Protein AF-X0YR11-F1 (afdb_monomer_lite)

Structure (mmCIF, N/CA/C/O backbone):
data_AF-X0YR11-F1
#
_entry.id   AF-X0YR11-F1
#
loop_
_atom_site.group_PDB
_atom_site.id
_atom_site.type_symbol
_atom_site.label_atom_id
_atom_site.label_alt_id
_atom_site.label_comp_id
_atom_site.label_asym_id
_atom_site.label_entity_id
_atom_site.label_seq_id
_atom_site.pdbx_PDB_ins_code
_atom_site.Cartn_x
_atom_site.Cartn_y
_atom_site.Cartn_z
_atom_site.occupancy
_atom_site.B_iso_or_equiv
_atom_site.auth_seq_id
_atom_site.auth_comp_id
_atom_site.auth_asym_id
_atom_site.auth_atom_id
_atom_site.pdbx_PDB_model_num
ATOM 1 N N . ARG A 1 1 ? 49.568 -11.489 35.830 1.00 54.41 1 ARG A N 1
ATOM 2 C CA . ARG A 1 1 ? 48.551 -11.353 34.759 1.00 54.41 1 ARG A CA 1
ATOM 3 C C . ARG A 1 1 ? 47.377 -10.616 35.381 1.00 54.41 1 ARG A C 1
ATOM 5 O O . ARG A 1 1 ? 46.692 -11.216 36.194 1.00 54.41 1 ARG A O 1
ATOM 12 N N . ILE A 1 2 ? 47.255 -9.311 35.127 1.00 59.12 2 ILE A N 1
ATOM 13 C CA . ILE A 1 2 ? 46.110 -8.518 35.589 1.00 59.12 2 ILE A CA 1
ATOM 14 C C . ILE A 1 2 ? 44.882 -9.031 34.831 1.00 59.12 2 ILE A C 1
ATOM 16 O O . ILE A 1 2 ? 44.921 -9.149 33.609 1.00 59.12 2 ILE A O 1
ATOM 20 N N . VAL A 1 3 ? 43.849 -9.429 35.569 1.00 57.81 3 VAL A N 1
ATOM 21 C CA . VAL A 1 3 ? 42.540 -9.786 35.021 1.00 57.81 3 VAL A CA 1
ATOM 22 C C . VAL A 1 3 ? 41.839 -8.467 34.702 1.00 57.81 3 VAL A C 1
ATOM 24 O O . VAL A 1 3 ? 41.509 -7.710 35.610 1.00 57.81 3 VAL A O 1
ATOM 27 N N . ASP A 1 4 ? 41.687 -8.163 33.414 1.00 57.56 4 ASP A N 1
ATOM 28 C CA . ASP A 1 4 ? 40.857 -7.064 32.910 1.00 57.56 4 ASP A CA 1
ATOM 29 C C . ASP A 1 4 ? 39.379 -7.370 33.230 1.00 57.56 4 ASP A C 1
ATOM 31 O O . ASP A 1 4 ? 38.644 -7.930 32.414 1.00 57.56 4 ASP A O 1
ATOM 35 N N . ASP A 1 5 ? 38.936 -7.016 34.436 1.00 61.91 5 ASP A N 1
ATOM 36 C CA . ASP A 1 5 ? 37.522 -7.001 34.821 1.00 61.91 5 ASP A CA 1
ATOM 37 C C . ASP A 1 5 ? 36.872 -5.739 34.227 1.00 61.91 5 ASP A C 1
ATOM 39 O O . ASP A 1 5 ? 36.746 -4.689 34.859 1.00 61.91 5 ASP A O 1
ATOM 43 N N . ARG A 1 6 ? 36.570 -5.790 32.924 1.00 60.88 6 ARG A N 1
ATOM 44 C CA . ARG A 1 6 ? 35.884 -4.708 32.207 1.00 60.88 6 ARG A CA 1
ATOM 45 C C . ARG A 1 6 ? 34.374 -4.926 32.335 1.00 60.88 6 ARG A C 1
ATOM 47 O O . ARG A 1 6 ? 33.864 -5.833 31.673 1.00 60.88 6 ARG A O 1
ATOM 54 N N . PRO A 1 7 ? 33.628 -4.118 33.113 1.00 63.22 7 PRO A N 1
ATOM 55 C CA . PRO A 1 7 ? 32.196 -4.327 33.265 1.00 63.22 7 PRO A CA 1
ATOM 56 C C . PRO A 1 7 ? 31.483 -4.117 31.926 1.00 63.22 7 PRO A C 1
ATOM 58 O O . PRO A 1 7 ? 31.387 -3.012 31.386 1.00 63.22 7 PRO A O 1
ATOM 61 N N . ALA A 1 8 ? 30.974 -5.216 31.378 1.00 63.72 8 ALA A N 1
ATOM 62 C CA . ALA A 1 8 ? 30.055 -5.217 30.259 1.00 63.72 8 ALA A CA 1
ATOM 63 C C . ALA A 1 8 ? 28.660 -4.846 30.772 1.00 63.72 8 ALA A C 1
ATOM 65 O O . ALA A 1 8 ? 27.941 -5.707 31.268 1.00 63.72 8 ALA A O 1
ATOM 66 N N . GLY A 1 9 ? 28.233 -3.587 30.649 1.00 61.03 9 GLY A N 1
ATOM 67 C CA . GLY A 1 9 ? 26.835 -3.297 30.971 1.00 61.03 9 GLY A CA 1
ATOM 68 C C . GLY A 1 9 ? 26.448 -1.842 31.122 1.00 61.03 9 GLY A C 1
ATOM 69 O O . GLY A 1 9 ? 26.299 -1.374 32.238 1.00 61.03 9 GLY A O 1
ATOM 70 N N . ALA A 1 10 ? 26.172 -1.174 30.002 1.00 57.94 10 ALA A N 1
ATOM 71 C CA . ALA A 1 10 ? 25.133 -0.143 29.920 1.00 57.94 10 ALA A CA 1
ATOM 72 C C . ALA A 1 10 ? 24.848 0.187 28.445 1.00 57.94 10 ALA A C 1
ATOM 74 O O . ALA A 1 10 ? 25.193 1.251 27.941 1.00 57.94 10 ALA A O 1
ATOM 75 N N . ARG A 1 11 ? 24.232 -0.742 27.701 1.00 64.44 11 ARG A N 1
ATOM 76 C CA . ARG A 1 11 ? 23.543 -0.354 26.460 1.00 64.44 11 ARG A CA 1
ATOM 77 C C . ARG A 1 11 ? 22.227 0.278 26.886 1.00 64.44 11 ARG A C 1
ATOM 79 O O . ARG A 1 11 ? 21.268 -0.445 27.132 1.00 64.44 11 ARG A O 1
ATOM 86 N N . GLU A 1 12 ? 22.213 1.599 27.019 1.00 67.56 12 GLU A N 1
ATOM 87 C CA . GLU A 1 12 ? 20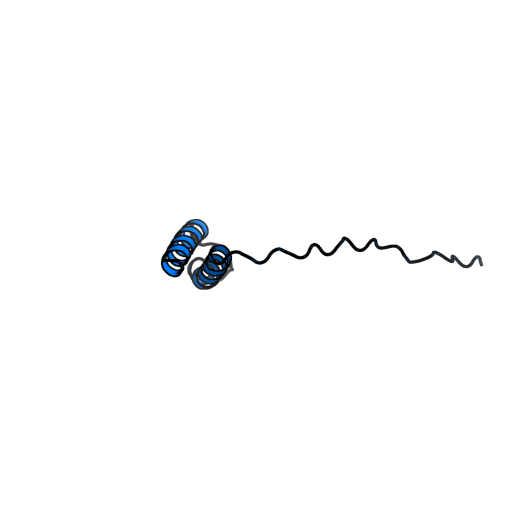.999 2.388 27.236 1.00 67.56 12 GLU A CA 1
ATOM 88 C C . GLU A 1 12 ? 19.925 1.952 26.229 1.00 67.56 12 GLU A C 1
ATOM 90 O O . GLU A 1 12 ? 20.002 2.207 25.021 1.00 67.56 12 GLU A O 1
ATOM 95 N N . SER A 1 13 ? 18.933 1.210 26.712 1.00 68.81 13 SER A N 1
ATOM 96 C CA . SER A 1 13 ? 17.804 0.779 25.908 1.00 68.81 13 SER A CA 1
ATOM 97 C C . SER A 1 13 ? 16.940 2.007 25.641 1.00 68.81 13 SER A C 1
ATOM 99 O O . SER A 1 13 ? 16.272 2.536 26.526 1.00 68.81 13 SER A O 1
ATOM 101 N N . LYS A 1 14 ? 16.984 2.504 24.398 1.00 77.94 14 LYS A N 1
ATOM 102 C CA . LYS A 1 14 ? 16.144 3.628 23.963 1.00 77.94 14 LYS A CA 1
ATOM 103 C C . LYS A 1 14 ? 14.685 3.349 24.357 1.00 77.94 14 LYS A C 1
ATOM 105 O O . LYS A 1 14 ? 14.212 2.236 24.104 1.00 77.94 14 LYS A O 1
ATOM 110 N N . PRO A 1 15 ? 13.955 4.325 24.927 1.00 74.56 15 PRO A N 1
ATOM 111 C CA . PRO A 1 15 ? 12.583 4.102 25.358 1.00 74.56 15 PRO A CA 1
ATOM 112 C C . PRO A 1 15 ? 11.732 3.623 24.178 1.00 74.56 15 PRO A C 1
ATOM 114 O O . PRO A 1 15 ? 11.723 4.231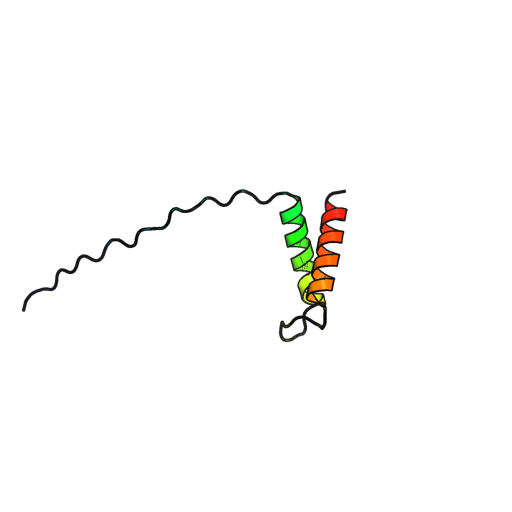 23.103 1.00 74.56 15 PRO A O 1
ATOM 117 N N . ILE A 1 16 ? 11.011 2.515 24.375 1.00 75.50 16 ILE A N 1
ATOM 118 C CA . ILE A 1 16 ? 10.072 1.975 23.389 1.00 75.50 16 ILE A CA 1
ATOM 119 C C . ILE A 1 16 ? 8.891 2.941 23.303 1.00 75.50 16 ILE A C 1
ATOM 121 O O . ILE A 1 16 ? 7.927 2.876 24.067 1.00 75.50 16 ILE A O 1
ATOM 125 N N . VAL A 1 17 ? 8.970 3.876 22.359 1.00 77.81 17 VAL A N 1
ATOM 126 C CA . VAL A 1 17 ? 7.863 4.777 22.048 1.00 77.81 17 VAL A CA 1
ATOM 127 C C . VAL A 1 17 ? 6.735 3.937 21.451 1.00 77.81 17 VAL A C 1
ATOM 129 O O . VAL A 1 17 ? 6.806 3.500 20.297 1.00 77.81 17 VAL A O 1
ATOM 132 N N . LYS A 1 18 ? 5.679 3.700 22.240 1.00 75.62 18 LYS A N 1
ATOM 133 C CA . LYS A 1 18 ? 4.455 3.034 21.774 1.00 75.62 18 LYS A CA 1
ATOM 134 C C . LYS A 1 18 ? 3.908 3.818 20.577 1.00 7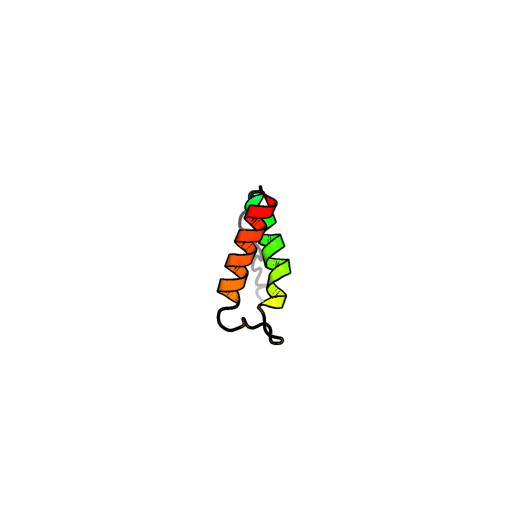5.62 18 LYS A C 1
ATOM 136 O O . LYS A 1 18 ? 3.447 4.952 20.709 1.00 75.62 18 LYS A O 1
ATOM 141 N N . ARG A 1 19 ? 3.995 3.235 19.376 1.00 75.88 19 ARG A N 1
ATOM 142 C CA . ARG A 1 19 ? 3.546 3.894 18.141 1.00 75.88 19 ARG A CA 1
ATOM 143 C C . ARG A 1 19 ? 2.029 4.068 18.205 1.00 75.88 19 ARG A C 1
ATOM 145 O O . ARG A 1 19 ? 1.304 3.085 18.335 1.00 75.88 19 ARG A O 1
ATOM 152 N N . LYS A 1 20 ? 1.547 5.310 18.090 1.00 74.31 20 LYS A N 1
ATOM 153 C CA . LYS A 1 20 ? 0.105 5.605 18.024 1.00 74.31 20 LYS A CA 1
ATOM 154 C C . LYS A 1 20 ? -0.554 4.788 16.906 1.00 74.31 20 LYS A C 1
ATOM 156 O O . LYS A 1 20 ? -0.009 4.675 15.803 1.00 74.31 20 LYS A O 1
ATOM 161 N N . SER A 1 21 ? -1.735 4.239 17.199 1.00 75.25 21 SER A N 1
ATOM 162 C CA . SER A 1 21 ? -2.533 3.473 16.236 1.00 75.25 21 SER A CA 1
ATOM 163 C C . SER A 1 21 ? -2.771 4.296 14.967 1.00 75.25 21 SER A C 1
ATOM 165 O O . SER A 1 21 ? -3.107 5.481 15.022 1.00 75.25 21 SER A O 1
ATOM 167 N N . LYS A 1 22 ? -2.563 3.683 13.797 1.00 80.94 22 LYS A N 1
ATOM 168 C CA . LYS A 1 22 ? -2.784 4.353 12.509 1.00 80.94 22 LYS A CA 1
ATOM 169 C C . LYS A 1 22 ? -4.277 4.661 12.332 1.00 80.94 22 LYS A C 1
ATOM 171 O O . LYS A 1 22 ? -5.113 3.776 12.507 1.00 80.94 22 LYS A O 1
ATOM 176 N N . SER A 1 23 ? -4.586 5.889 11.906 1.00 88.00 23 SER A N 1
ATOM 177 C CA . SER A 1 23 ? -5.931 6.291 11.462 1.00 88.00 23 SER A CA 1
ATOM 178 C C . SER A 1 23 ? -6.479 5.341 10.384 1.00 88.00 23 SER A C 1
ATOM 180 O O . SER A 1 23 ? -5.705 4.771 9.606 1.00 88.00 23 SER A O 1
ATOM 182 N N . LYS A 1 24 ? -7.813 5.205 10.320 1.00 88.44 24 LYS A N 1
ATOM 183 C CA . LYS A 1 24 ? -8.535 4.377 9.339 1.00 88.44 24 LYS A CA 1
ATOM 184 C C . LYS A 1 24 ? -8.056 4.647 7.900 1.00 88.44 24 LYS A C 1
ATOM 186 O O . LYS A 1 24 ? -7.734 3.699 7.191 1.00 88.44 24 LYS A O 1
ATOM 191 N N . TYR A 1 25 ? -7.851 5.915 7.522 1.00 91.25 25 TYR A N 1
ATOM 192 C CA . TYR A 1 25 ? -7.349 6.292 6.190 1.00 91.25 25 TYR A CA 1
ATOM 193 C C . TYR A 1 25 ? -5.952 5.743 5.907 1.00 91.25 25 TYR A C 1
ATOM 195 O O . TYR A 1 25 ? -5.693 5.175 4.851 1.00 91.25 25 TYR A O 1
ATOM 203 N N . LYS A 1 26 ? -5.038 5.860 6.878 1.00 91.06 26 LYS A N 1
ATOM 204 C CA . LYS A 1 26 ? -3.658 5.373 6.731 1.00 91.06 26 LYS A CA 1
ATOM 205 C C . LYS A 1 26 ? -3.620 3.850 6.586 1.00 91.06 26 LYS A C 1
ATOM 207 O O . LYS A 1 26 ? -2.766 3.334 5.867 1.00 91.06 26 LYS A O 1
ATOM 212 N N . LYS A 1 27 ? -4.535 3.138 7.254 1.00 91.75 27 LYS A N 1
ATOM 213 C CA . LYS A 1 27 ? -4.703 1.685 7.102 1.00 91.75 27 LYS A CA 1
ATOM 214 C C . LYS A 1 27 ? -5.231 1.336 5.706 1.00 91.75 27 LYS A C 1
ATOM 216 O O . LYS A 1 27 ? -4.607 0.520 5.033 1.00 91.75 27 LYS A O 1
ATOM 221 N N . ALA A 1 28 ? -6.297 2.002 5.254 1.00 91.88 28 ALA A N 1
ATOM 222 C CA . ALA A 1 28 ? -6.875 1.804 3.922 1.00 91.88 28 ALA A CA 1
ATOM 223 C C . ALA A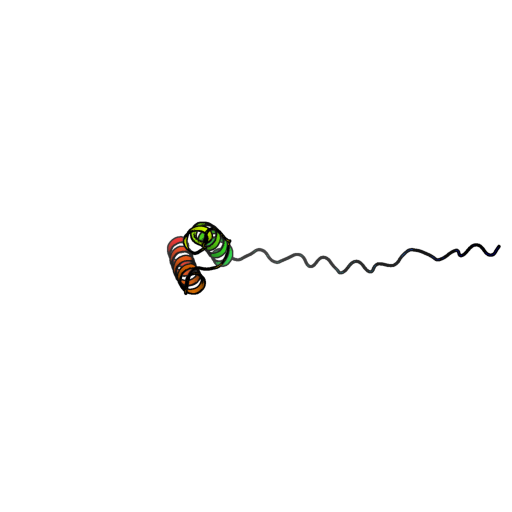 1 28 ? -5.857 2.093 2.804 1.00 91.88 28 ALA A C 1
ATOM 225 O O . ALA A 1 28 ? -5.636 1.250 1.939 1.00 91.88 28 ALA A O 1
ATOM 226 N N . TYR A 1 29 ? -5.148 3.223 2.886 1.00 94.75 29 TYR A N 1
ATOM 227 C CA . TYR A 1 29 ? -4.079 3.580 1.953 1.00 94.75 29 TYR A CA 1
ATOM 228 C C . TYR A 1 29 ? -2.954 2.544 1.926 1.00 94.75 29 TYR A C 1
ATOM 230 O O . TYR A 1 29 ? -2.558 2.103 0.852 1.00 94.75 29 TYR A O 1
ATOM 238 N N . SER A 1 30 ? -2.445 2.130 3.093 1.00 93.38 30 SER A N 1
ATOM 239 C CA . SER A 1 30 ? -1.361 1.142 3.160 1.00 93.38 30 SER A CA 1
ATOM 240 C C . SER A 1 30 ? -1.773 -0.187 2.529 1.00 93.38 30 SER A C 1
ATOM 242 O O . SER A 1 30 ? -0.953 -0.803 1.853 1.00 93.38 30 SER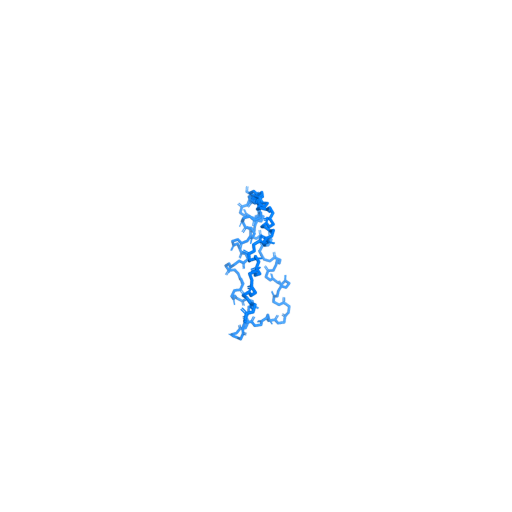 A O 1
ATOM 244 N N . LYS A 1 31 ? -3.028 -0.611 2.731 1.00 94.31 31 LYS A N 1
ATOM 245 C CA . LYS A 1 31 ? -3.583 -1.825 2.124 1.00 94.31 31 LYS A CA 1
ATOM 246 C C . LYS A 1 31 ? -3.688 -1.676 0.604 1.00 94.31 31 LYS A C 1
ATOM 248 O O . LYS A 1 31 ? -3.117 -2.483 -0.119 1.00 94.31 31 LYS A O 1
ATOM 253 N N . ALA A 1 32 ? -4.323 -0.605 0.127 1.00 94.81 32 ALA A N 1
ATOM 254 C CA . ALA A 1 32 ? -4.480 -0.339 -1.302 1.00 94.81 32 ALA A CA 1
ATOM 255 C C . ALA A 1 32 ? -3.126 -0.234 -2.020 1.00 94.81 32 ALA A C 1
ATOM 257 O O . ALA A 1 32 ? -2.922 -0.836 -3.070 1.00 94.81 32 ALA A O 1
ATOM 258 N N . PHE A 1 33 ? -2.162 0.479 -1.435 1.00 95.38 33 PHE A N 1
ATOM 259 C CA . PHE A 1 33 ? -0.836 0.631 -2.023 1.00 95.38 33 PHE A CA 1
ATOM 260 C C . PHE A 1 33 ? -0.095 -0.706 -2.139 1.00 95.38 33 PHE A C 1
ATOM 262 O O . PHE A 1 33 ? 0.547 -0.945 -3.156 1.00 95.38 33 PHE A O 1
ATOM 269 N N . GLN A 1 34 ? -0.197 -1.591 -1.141 1.00 94.81 34 GLN A N 1
ATOM 270 C CA . GLN A 1 34 ? 0.423 -2.921 -1.197 1.00 94.81 34 GLN A CA 1
ATOM 271 C C . GLN A 1 34 ? -0.187 -3.800 -2.290 1.00 94.81 34 GLN A C 1
ATOM 273 O O . GLN A 1 34 ? 0.564 -4.465 -2.997 1.00 94.81 34 GLN A O 1
ATOM 278 N N . SER A 1 35 ? -1.509 -3.750 -2.470 1.00 94.19 35 SER A N 1
ATOM 279 C CA . SER A 1 35 ? -2.197 -4.483 -3.538 1.00 94.19 35 SER A CA 1
ATOM 280 C C . SER A 1 35 ? -1.803 -3.994 -4.932 1.00 94.19 35 SER A C 1
ATOM 282 O O . SER A 1 35 ? -1.641 -4.793 -5.841 1.00 94.19 35 SER A O 1
ATOM 284 N N . ILE A 1 36 ? -1.617 -2.682 -5.093 1.00 94.44 36 ILE A N 1
ATOM 285 C CA . ILE A 1 36 ? -1.350 -2.042 -6.386 1.00 94.44 36 ILE A CA 1
ATOM 286 C C . ILE A 1 36 ? 0.146 -2.045 -6.753 1.00 94.44 36 ILE A C 1
ATOM 288 O O . ILE A 1 36 ? 0.518 -2.002 -7.925 1.00 94.44 36 ILE A O 1
ATOM 292 N N . LYS A 1 37 ? 1.031 -2.048 -5.751 1.00 93.50 37 LYS A N 1
ATOM 293 C CA . LYS A 1 37 ? 2.490 -2.001 -5.916 1.00 93.50 37 LYS A CA 1
ATOM 294 C C . LYS A 1 37 ? 3.033 -2.964 -6.992 1.00 93.50 37 LYS A C 1
ATOM 296 O O . LYS A 1 37 ? 3.779 -2.464 -7.836 1.00 93.50 37 LYS A O 1
ATOM 301 N N . PRO A 1 38 ? 2.714 -4.276 -7.003 1.00 93.50 38 PRO A N 1
ATOM 302 C CA . PRO A 1 38 ? 3.294 -5.207 -7.977 1.00 93.50 38 PRO A CA 1
ATOM 303 C C . PRO A 1 38 ? 3.001 -4.825 -9.437 1.00 93.50 38 PRO A C 1
ATOM 305 O O . PRO A 1 38 ? 3.882 -4.969 -10.280 1.00 93.50 38 PRO A O 1
ATOM 308 N N . ASP A 1 39 ? 1.845 -4.226 -9.733 1.00 92.94 39 ASP A N 1
ATOM 309 C CA . ASP A 1 39 ? 1.456 -3.849 -11.102 1.00 92.94 39 ASP A CA 1
ATOM 310 C C . ASP A 1 39 ? 2.346 -2.749 -11.702 1.00 92.94 39 ASP A C 1
ATOM 312 O O . ASP A 1 39 ? 2.580 -2.679 -12.917 1.00 92.94 39 ASP A O 1
ATOM 316 N N . TYR A 1 40 ? 2.847 -1.854 -10.848 1.00 94.25 40 TYR A N 1
ATOM 317 C CA . TYR A 1 40 ? 3.651 -0.695 -11.247 1.00 94.25 40 TYR A CA 1
ATOM 318 C C . TYR A 1 40 ? 5.159 -0.926 -11.117 1.00 94.25 40 TYR A C 1
ATOM 320 O O . TYR A 1 40 ? 5.951 -0.054 -11.505 1.00 94.25 40 TYR A O 1
ATOM 328 N N . LEU A 1 41 ? 5.554 -2.089 -10.606 1.00 95.56 41 LEU A N 1
ATOM 329 C CA . LEU A 1 41 ? 6.935 -2.539 -10.569 1.00 95.56 41 LEU A CA 1
ATOM 330 C C . LEU A 1 41 ? 7.274 -3.340 -11.827 1.00 95.56 41 LEU A C 1
ATOM 332 O O . LEU A 1 41 ? 6.419 -3.911 -12.502 1.00 95.56 41 LEU A O 1
ATOM 336 N N . LYS A 1 42 ? 8.551 -3.325 -12.179 1.00 94.81 42 LYS A N 1
ATOM 337 C CA . LYS A 1 42 ? 9.159 -4.242 -13.140 1.00 94.81 42 LYS A CA 1
ATOM 338 C C . LYS A 1 42 ? 9.486 -5.564 -12.431 1.00 94.81 42 LYS A C 1
ATOM 340 O O . LYS A 1 42 ? 9.549 -5.606 -11.204 1.00 94.81 42 LYS A O 1
ATOM 345 N N . ALA A 1 43 ? 9.793 -6.608 -13.200 1.00 90.12 43 ALA A N 1
ATOM 346 C CA . ALA A 1 43 ? 10.227 -7.900 -12.656 1.00 90.12 43 ALA A CA 1
ATOM 347 C C . ALA A 1 43 ? 11.481 -7.793 -11.762 1.00 90.12 43 ALA A C 1
ATOM 349 O O . ALA A 1 43 ? 11.622 -8.538 -10.803 1.00 90.12 43 ALA A O 1
ATOM 350 N N . ASN A 1 44 ? 12.352 -6.809 -12.018 1.00 92.12 44 ASN A N 1
ATOM 351 C CA . ASN A 1 44 ? 13.545 -6.533 -11.210 1.00 92.12 44 ASN A CA 1
ATOM 352 C C . ASN A 1 44 ? 13.270 -5.715 -9.926 1.00 92.12 44 ASN A C 1
ATOM 354 O O . ASN A 1 44 ? 14.210 -5.266 -9.276 1.00 92.12 44 ASN A O 1
ATOM 358 N N . GLY A 1 45 ? 12.005 -5.439 -9.587 1.00 90.50 45 GLY A N 1
ATOM 359 C CA . GLY A 1 45 ? 11.631 -4.670 -8.395 1.00 90.50 45 GLY A CA 1
ATOM 360 C C . GLY A 1 45 ? 11.844 -3.155 -8.502 1.00 90.50 45 GLY A C 1
ATOM 361 O O . GLY A 1 45 ? 11.565 -2.432 -7.545 1.00 90.50 45 GLY A O 1
ATOM 362 N N . GLN A 1 46 ? 12.289 -2.642 -9.654 1.00 94.50 46 GLN A N 1
ATOM 363 C CA . GLN A 1 46 ? 12.335 -1.202 -9.912 1.00 94.50 46 GLN A CA 1
ATOM 364 C C . GLN A 1 46 ? 10.969 -0.685 -10.365 1.00 94.50 46 GLN A C 1
ATOM 366 O O . GLN A 1 46 ? 10.177 -1.394 -10.985 1.00 94.50 46 GLN A O 1
ATOM 371 N N . TRP A 1 47 ? 10.698 0.596 -10.128 1.00 95.00 47 TRP A N 1
ATOM 372 C CA . TRP A 1 47 ? 9.488 1.233 -10.641 1.00 95.00 47 TRP A CA 1
ATOM 373 C C . TRP A 1 47 ? 9.518 1.343 -12.171 1.00 95.00 47 TRP A C 1
ATOM 375 O O . TRP A 1 47 ? 10.536 1.686 -12.780 1.00 95.00 47 TRP A O 1
ATOM 385 N N . LYS A 1 48 ? 8.370 1.103 -12.813 1.00 94.62 48 LYS A N 1
ATOM 386 C CA . LYS A 1 48 ? 8.152 1.488 -14.217 1.00 94.62 48 LYS A CA 1
ATOM 387 C C . LYS A 1 48 ? 8.287 3.014 -14.365 1.00 94.62 48 LYS A C 1
ATOM 389 O O . LYS A 1 48 ? 8.166 3.747 -13.380 1.00 94.62 48 LYS A O 1
ATOM 394 N N . LYS A 1 49 ? 8.501 3.528 -15.584 1.00 95.25 49 LYS A N 1
ATOM 395 C CA . LYS A 1 49 ? 8.576 4.983 -15.839 1.00 95.25 49 LYS A CA 1
ATOM 396 C C . LYS A 1 49 ? 7.289 5.660 -15.349 1.00 95.25 49 LYS A C 1
ATOM 398 O O . LYS A 1 49 ? 6.200 5.350 -15.823 1.00 95.25 49 LYS A O 1
ATOM 403 N N . GLY A 1 50 ? 7.404 6.531 -14.344 1.00 94.69 50 GLY A N 1
ATOM 404 C CA . GLY A 1 50 ? 6.249 7.160 -13.686 1.00 94.69 50 GLY A CA 1
ATOM 405 C C . GLY A 1 50 ? 5.340 6.199 -12.899 1.00 94.69 50 GLY A C 1
ATOM 406 O O . GLY A 1 50 ? 4.256 6.599 -12.474 1.00 94.69 50 GLY A O 1
ATOM 407 N N . GLY A 1 51 ? 5.762 4.949 -12.689 1.00 93.81 51 GLY A N 1
ATOM 408 C CA . GLY A 1 51 ? 4.992 3.900 -12.022 1.00 93.81 51 GLY A CA 1
ATOM 409 C C . GLY A 1 51 ? 4.659 4.259 -10.579 1.00 93.81 51 GLY A C 1
ATOM 410 O O . GLY A 1 51 ? 3.505 4.152 -10.185 1.00 93.81 51 GLY A O 1
ATOM 411 N N . PHE A 1 52 ? 5.625 4.803 -9.832 1.00 94.88 52 PHE A N 1
ATOM 412 C CA . PHE A 1 52 ? 5.398 5.249 -8.455 1.00 94.88 52 PHE A CA 1
ATOM 413 C C . PHE A 1 52 ? 4.311 6.331 -8.364 1.00 94.88 52 PHE A C 1
ATOM 415 O O . PHE A 1 52 ? 3.356 6.192 -7.604 1.00 94.88 52 PHE A O 1
ATOM 422 N N . LYS A 1 53 ? 4.393 7.376 -9.203 1.00 96.00 53 LYS A N 1
A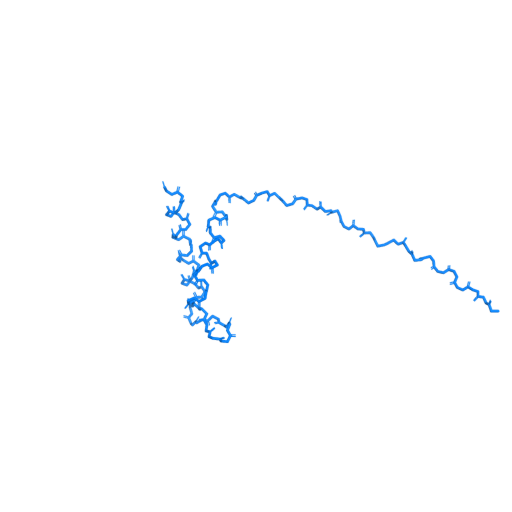TOM 423 C CA . LYS A 1 53 ? 3.399 8.465 -9.239 1.00 96.00 53 LYS A CA 1
ATOM 424 C C . LYS A 1 53 ? 1.994 7.935 -9.549 1.00 96.00 53 LYS A C 1
ATOM 426 O O . LYS A 1 53 ? 1.024 8.344 -8.912 1.00 96.00 53 LYS A O 1
ATOM 431 N N . ARG A 1 54 ? 1.883 7.011 -10.511 1.00 95.81 54 ARG A N 1
ATOM 432 C CA . ARG A 1 54 ? 0.612 6.365 -10.877 1.00 95.81 54 ARG A CA 1
ATOM 433 C C . ARG A 1 54 ? 0.076 5.478 -9.745 1.00 95.81 54 ARG A C 1
ATOM 435 O O . ARG A 1 54 ? -1.107 5.581 -9.425 1.00 95.81 54 ARG A O 1
ATOM 442 N N . ALA A 1 55 ? 0.938 4.695 -9.098 1.00 95.94 55 ALA A N 1
ATOM 443 C CA . ALA A 1 55 ? 0.582 3.844 -7.964 1.00 95.94 55 ALA A CA 1
ATOM 444 C C . ALA A 1 55 ? 0.054 4.661 -6.775 1.00 95.94 55 ALA A C 1
ATOM 446 O O . ALA A 1 55 ? -1.002 4.342 -6.235 1.00 95.94 55 ALA A O 1
ATOM 447 N N . VAL A 1 56 ? 0.732 5.757 -6.414 1.00 95.62 56 VAL A N 1
ATOM 448 C CA . VAL A 1 56 ? 0.310 6.656 -5.325 1.00 95.62 56 VAL A CA 1
ATOM 449 C C . VAL A 1 56 ? -1.055 7.280 -5.620 1.00 95.62 56 VAL A C 1
ATOM 451 O O . VAL A 1 56 ? -1.945 7.240 -4.769 1.00 95.62 56 VAL A O 1
ATOM 454 N N . LYS A 1 57 ? -1.262 7.806 -6.837 1.00 96.25 57 LYS A N 1
ATOM 455 C CA . LYS A 1 57 ? -2.553 8.393 -7.235 1.00 96.25 57 LYS A CA 1
ATOM 456 C C . LYS A 1 57 ? -3.686 7.367 -7.131 1.00 96.25 57 LYS A C 1
ATOM 458 O O . LYS A 1 57 ? -4.737 7.677 -6.573 1.00 96.25 57 LYS A O 1
ATOM 463 N N . LYS A 1 58 ? -3.459 6.143 -7.620 1.00 95.38 58 LYS A N 1
ATOM 464 C CA . LYS A 1 58 ? -4.450 5.060 -7.582 1.00 95.38 58 LYS A CA 1
ATOM 465 C C . LYS A 1 58 ? -4.727 4.583 -6.151 1.00 95.38 58 LYS A C 1
ATOM 467 O O . LYS A 1 58 ? -5.884 4.396 -5.792 1.00 95.38 58 LYS A O 1
ATOM 472 N N . ALA A 1 59 ? -3.699 4.474 -5.310 1.00 96.12 59 ALA A N 1
ATOM 473 C CA . ALA A 1 59 ? -3.849 4.108 -3.903 1.00 96.12 59 ALA A CA 1
ATOM 474 C C . ALA A 1 59 ? -4.649 5.151 -3.110 1.00 96.12 59 ALA A C 1
ATOM 476 O O . ALA A 1 59 ? -5.499 4.783 -2.304 1.00 96.12 59 ALA A O 1
ATOM 477 N N . HIS A 1 60 ? -4.428 6.447 -3.356 1.00 95.12 60 HIS A N 1
ATOM 478 C CA . HIS A 1 60 ? -5.230 7.504 -2.739 1.00 95.12 60 HIS A CA 1
ATOM 479 C C . HIS A 1 60 ? -6.685 7.492 -3.203 1.00 95.12 60 HIS A C 1
ATOM 481 O O . HIS A 1 60 ? -7.569 7.685 -2.374 1.00 95.12 60 HIS A O 1
ATOM 487 N N . ALA A 1 61 ? -6.941 7.252 -4.492 1.00 94.19 61 ALA A N 1
ATOM 488 C CA . ALA A 1 61 ? -8.302 7.104 -5.002 1.00 94.19 61 ALA A CA 1
ATOM 489 C C . ALA A 1 61 ? -9.020 5.931 -4.317 1.00 94.19 61 ALA A C 1
ATOM 491 O O . ALA A 1 61 ? -10.061 6.141 -3.709 1.00 94.19 61 ALA A O 1
ATOM 492 N N . MET A 1 62 ? -8.412 4.738 -4.290 1.00 92.31 62 MET A N 1
ATOM 493 C CA . MET A 1 62 ? -8.995 3.580 -3.599 1.00 92.31 62 MET A CA 1
ATOM 494 C C . MET A 1 62 ? -9.183 3.812 -2.099 1.00 92.31 62 MET A C 1
ATOM 496 O O . MET A 1 62 ? -10.178 3.381 -1.533 1.00 92.31 62 MET A O 1
ATOM 500 N N . ALA A 1 63 ? -8.240 4.485 -1.436 1.00 93.56 63 ALA A N 1
ATOM 501 C CA . ALA A 1 63 ? -8.363 4.782 -0.013 1.00 93.56 63 ALA A CA 1
ATOM 502 C C . ALA A 1 63 ? -9.513 5.752 0.283 1.00 93.56 63 ALA A C 1
ATOM 504 O O . ALA A 1 63 ? -10.123 5.641 1.339 1.00 93.56 63 ALA A O 1
ATOM 505 N N . LYS A 1 64 ? -9.791 6.698 -0.621 1.00 91.69 64 LYS A N 1
ATOM 506 C CA . LYS A 1 64 ? -10.939 7.606 -0.510 1.00 91.69 64 LYS A CA 1
ATOM 507 C C . LYS A 1 64 ? -12.252 6.878 -0.781 1.00 91.69 64 LYS A C 1
ATOM 509 O O . LYS A 1 64 ? -13.168 7.028 0.012 1.00 91.69 64 LYS A O 1
ATOM 514 N N . GLU A 1 65 ? -12.308 6.060 -1.831 1.00 90.69 65 GLU A N 1
ATOM 515 C CA . GLU A 1 65 ? -13.474 5.221 -2.149 1.00 90.69 65 GLU A CA 1
ATOM 516 C C . GLU A 1 65 ? -13.807 4.264 -0.999 1.00 90.69 65 GLU A C 1
ATOM 518 O O . GLU A 1 65 ? -14.950 4.168 -0.588 1.00 90.69 65 GLU A O 1
ATOM 523 N N . ALA A 1 66 ? -12.801 3.629 -0.393 1.00 84.81 66 ALA A N 1
ATOM 524 C CA . ALA A 1 66 ? -12.988 2.733 0.750 1.00 84.81 66 ALA A CA 1
ATOM 525 C C . ALA A 1 66 ? -13.419 3.438 2.053 1.00 84.81 66 ALA A C 1
ATOM 527 O O . ALA A 1 66 ? -13.632 2.769 3.065 1.00 84.81 66 ALA A O 1
ATOM 528 N N . MET A 1 67 ? -13.453 4.772 2.073 1.00 80.56 67 MET A N 1
ATOM 529 C CA . MET A 1 67 ? -13.882 5.576 3.221 1.00 80.56 67 MET A CA 1
ATOM 530 C C . MET A 1 67 ? -15.151 6.384 2.964 1.00 80.56 67 MET A C 1
ATOM 532 O O . MET A 1 67 ? -15.616 7.042 3.896 1.00 80.56 67 MET A O 1
ATOM 536 N N . LYS A 1 68 ? -15.644 6.380 1.727 1.00 75.31 68 LYS A N 1
ATOM 537 C CA . LYS A 1 68 ? -16.936 6.946 1.372 1.00 75.31 68 LYS A CA 1
ATOM 538 C C . LYS A 1 68 ? -18.033 5.972 1.779 1.00 75.31 68 LYS A C 1
ATOM 540 O O . LYS A 1 68 ? -19.042 6.475 2.309 1.00 75.31 68 LYS A O 1
#

Organism: NCBI:txid412755

Radius of gyration: 22.67 Å; chains: 1; bounding box: 66×20×51 Å

pLDDT: mean 84.62, std 13.08, range [54.41, 96.25]

Secondary structure (DSSP, 8-state):
------------------PPPPPHHHHHHHHHHHHHHHHHB-TTSPBPTTHHHHHHHHHHHHHHHTT-

Sequence (68 aa):
RIVDDRPAGARESKPIVKRKSKSKYKKAYSKAFQSIKPDYLKANGQWKKGGFKRAVKKAHAMAKEAMK

Foldseek 3Di:
DDDPPPDDDDPPDDDPDPDPDDDLLVVQLVVQLVVQQVVQADPVRHGDDCSVVVSNVRSNVRSVVVVD